Protein AF-A0A6I2WTF9-F1 (afdb_monomer_lite)

Structure (mmCIF, N/CA/C/O backbone):
data_AF-A0A6I2WTF9-F1
#
_entry.id   AF-A0A6I2WTF9-F1
#
loop_
_atom_site.group_PDB
_atom_site.id
_atom_site.type_symbol
_atom_site.label_atom_id
_atom_site.label_alt_id
_atom_site.label_comp_id
_atom_site.label_asym_id
_atom_site.label_entity_id
_atom_site.label_seq_id
_atom_site.pdbx_PDB_ins_code
_atom_site.Cartn_x
_atom_site.Cartn_y
_atom_site.Cartn_z
_atom_site.occupancy
_atom_site.B_iso_or_equiv
_atom_site.auth_seq_id
_atom_site.auth_comp_id
_atom_site.auth_asym_id
_atom_site.auth_atom_id
_atom_site.pdbx_PDB_model_num
ATOM 1 N N . MET A 1 1 ? 6.447 20.222 -0.795 1.00 76.44 1 MET A N 1
ATOM 2 C CA . MET A 1 1 ? 5.058 19.833 -0.473 1.00 76.44 1 MET A CA 1
ATOM 3 C C . MET A 1 1 ? 5.151 18.701 0.534 1.00 76.44 1 MET A C 1
ATOM 5 O O . MET A 1 1 ? 5.994 17.838 0.330 1.00 76.44 1 MET A O 1
ATOM 9 N N . THR A 1 2 ? 4.402 18.736 1.631 1.00 92.00 2 THR A N 1
ATOM 10 C CA . THR A 1 2 ? 4.394 17.649 2.624 1.00 92.00 2 THR A CA 1
ATOM 11 C C . THR A 1 2 ? 3.246 16.704 2.312 1.00 92.00 2 THR A C 1
ATOM 13 O O . THR A 1 2 ? 2.119 17.165 2.133 1.00 92.00 2 THR A O 1
ATOM 16 N N . ILE A 1 3 ? 3.529 15.407 2.235 1.00 90.88 3 ILE A N 1
ATOM 17 C CA . ILE A 1 3 ? 2.500 14.378 2.084 1.00 90.88 3 ILE A CA 1
ATOM 18 C C . ILE A 1 3 ? 2.038 14.002 3.498 1.00 90.88 3 ILE A C 1
ATOM 20 O O . ILE A 1 3 ? 2.889 13.659 4.316 1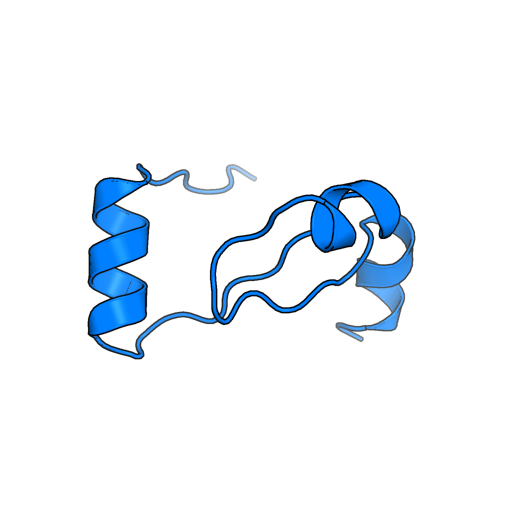.00 90.88 3 ILE A O 1
ATOM 24 N N . PRO A 1 4 ? 0.740 14.121 3.830 1.00 94.69 4 PRO A N 1
ATOM 25 C CA . PRO A 1 4 ? 0.235 13.705 5.133 1.00 94.69 4 PRO A CA 1
ATOM 26 C C . PRO A 1 4 ? 0.421 12.200 5.337 1.00 94.69 4 PRO A C 1
ATOM 28 O O . PRO A 1 4 ? 0.059 11.408 4.468 1.00 94.69 4 PRO A O 1
ATOM 31 N N . GLU A 1 5 ? 0.941 11.814 6.497 1.00 96.19 5 GLU A N 1
ATOM 32 C CA . GLU A 1 5 ? 1.076 10.417 6.909 1.00 96.19 5 GLU A CA 1
ATOM 33 C C . GLU A 1 5 ? -0.080 10.012 7.834 1.00 96.19 5 GLU A C 1
ATOM 35 O O . GLU A 1 5 ? -0.677 10.848 8.519 1.00 96.19 5 GLU A O 1
ATOM 40 N N . ILE A 1 6 ? -0.395 8.718 7.864 1.00 96.38 6 ILE A N 1
ATOM 41 C CA . ILE A 1 6 ? -1.404 8.127 8.751 1.00 96.38 6 ILE A CA 1
ATOM 42 C C . ILE A 1 6 ? -0.832 6.888 9.439 1.00 96.38 6 ILE A C 1
ATOM 44 O O . ILE A 1 6 ? 0.113 6.276 8.944 1.00 96.38 6 ILE A O 1
ATOM 48 N N . THR A 1 7 ? -1.427 6.491 10.564 1.00 97.88 7 THR A N 1
ATOM 49 C CA . THR A 1 7 ? -1.101 5.215 11.212 1.00 97.88 7 THR A CA 1
ATOM 50 C C . THR A 1 7 ? -1.821 4.045 10.533 1.00 97.88 7 THR A C 1
ATOM 52 O O . THR A 1 7 ? -2.782 4.231 9.777 1.00 97.88 7 THR A O 1
ATOM 55 N N . VAL A 1 8 ? -1.387 2.818 10.833 1.00 96.31 8 VAL A N 1
ATOM 56 C CA . VAL A 1 8 ? -2.002 1.593 10.297 1.00 96.31 8 VAL A CA 1
ATOM 57 C C . VAL A 1 8 ? -3.415 1.359 10.839 1.00 96.31 8 VAL A C 1
ATOM 59 O O . VAL A 1 8 ? -4.274 0.855 10.119 1.00 96.31 8 VAL A O 1
ATOM 62 N N . GLU A 1 9 ? -3.701 1.789 12.069 1.00 97.75 9 GLU A N 1
ATOM 63 C CA . GLU A 1 9 ? -5.042 1.722 12.661 1.00 97.75 9 GLU A CA 1
ATOM 64 C C . GLU A 1 9 ? -6.003 2.628 11.892 1.00 97.75 9 GLU A C 1
ATOM 66 O O . GLU A 1 9 ? -7.103 2.212 11.523 1.00 97.75 9 GLU A O 1
ATOM 71 N N . 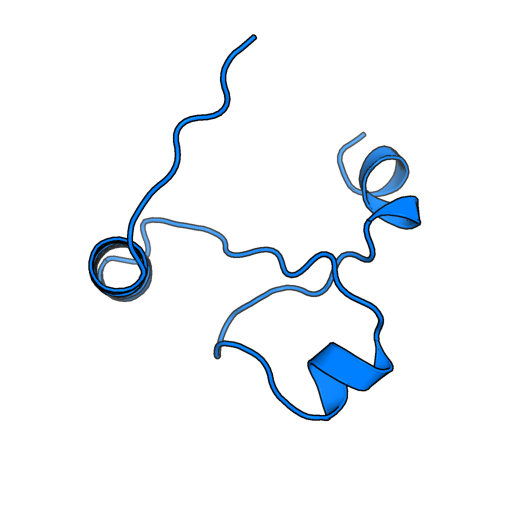ARG A 1 10 ? -5.559 3.850 11.564 1.00 96.81 10 ARG A N 1
ATOM 72 C CA . ARG A 1 10 ? -6.369 4.781 10.780 1.00 96.81 10 ARG A CA 1
ATOM 73 C C . ARG A 1 10 ? -6.605 4.275 9.357 1.00 96.81 10 ARG A C 1
ATOM 75 O O . ARG A 1 10 ? -7.697 4.459 8.821 1.00 96.81 10 ARG A O 1
ATOM 82 N N . LEU A 1 11 ? -5.611 3.622 8.752 1.00 96.06 11 LEU A N 1
ATOM 83 C CA . LEU A 1 11 ? -5.784 2.946 7.466 1.00 96.06 11 LEU A CA 1
ATOM 84 C C . LEU A 1 11 ? -6.881 1.872 7.549 1.00 96.06 11 LEU A C 1
ATOM 86 O O . LEU A 1 11 ? -7.769 1.852 6.699 1.00 96.06 11 LEU A O 1
ATOM 90 N N . ALA A 1 12 ? -6.865 1.023 8.581 1.00 95.31 12 ALA A N 1
ATOM 91 C CA . ALA A 1 12 ? -7.865 -0.030 8.757 1.00 95.31 12 ALA A CA 1
ATOM 92 C C . ALA A 1 12 ? -9.297 0.530 8.868 1.00 95.31 12 ALA A C 1
ATOM 94 O O . ALA A 1 12 ? -10.210 0.008 8.228 1.00 95.31 12 ALA A O 1
ATOM 95 N N . GLU A 1 13 ? -9.494 1.626 9.610 1.00 96.38 13 GLU A N 1
ATOM 96 C CA . GLU A 1 13 ? -10.789 2.320 9.696 1.00 96.38 13 GLU A CA 1
ATOM 97 C C . GLU A 1 13 ? -11.273 2.836 8.332 1.00 96.38 13 GLU A C 1
ATOM 99 O O . GLU A 1 13 ? -12.448 2.694 7.988 1.00 96.38 13 GLU A O 1
ATOM 104 N N . LEU A 1 14 ? -10.374 3.433 7.544 1.00 95.62 14 LEU A N 1
ATOM 105 C CA . LEU A 1 14 ? -10.694 3.979 6.223 1.00 95.62 14 LEU A CA 1
ATOM 106 C C . LEU A 1 14 ? -11.080 2.882 5.225 1.00 95.62 14 LEU A C 1
ATOM 108 O O . LEU A 1 14 ? -12.040 3.053 4.469 1.00 95.62 14 LEU A O 1
ATOM 112 N N . LEU A 1 15 ? -10.361 1.757 5.248 1.00 94.88 15 LEU A N 1
ATOM 113 C CA . LEU A 1 15 ? -10.665 0.592 4.418 1.00 94.88 15 LEU A CA 1
ATOM 114 C C . LEU A 1 15 ? -12.003 -0.039 4.812 1.00 94.88 15 LEU A C 1
ATOM 116 O O . LEU A 1 15 ? -12.821 -0.324 3.941 1.00 94.88 15 LEU A O 1
ATOM 120 N N . ALA A 1 16 ? -12.268 -0.192 6.114 1.00 94.44 16 ALA A N 1
ATOM 121 C CA . ALA A 1 16 ? -13.535 -0.727 6.611 1.00 94.44 16 ALA A CA 1
ATOM 122 C C . ALA A 1 16 ? -14.738 0.153 6.228 1.00 94.44 16 ALA A C 1
ATOM 124 O O . ALA A 1 16 ? -15.823 -0.360 5.960 1.00 94.44 16 ALA A O 1
ATOM 125 N N . ALA A 1 17 ? -14.545 1.472 6.161 1.00 95.94 17 ALA A N 1
ATOM 126 C CA . ALA A 1 17 ? -15.564 2.416 5.711 1.00 95.94 17 ALA A CA 1
ATOM 127 C C . ALA A 1 17 ? -15.750 2.451 4.178 1.00 95.94 17 ALA A C 1
ATOM 129 O O . ALA A 1 17 ? -16.636 3.158 3.699 1.00 95.94 17 ALA A O 1
ATOM 130 N N . GLY A 1 18 ? -14.916 1.745 3.400 1.00 91.44 18 GLY A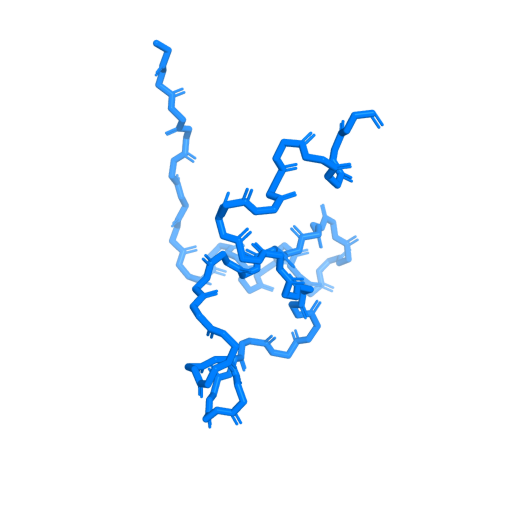 N 1
ATOM 131 C CA . GLY A 1 18 ? -14.905 1.819 1.933 1.00 91.44 18 GLY A CA 1
ATOM 132 C C . GLY A 1 18 ? -14.469 3.186 1.39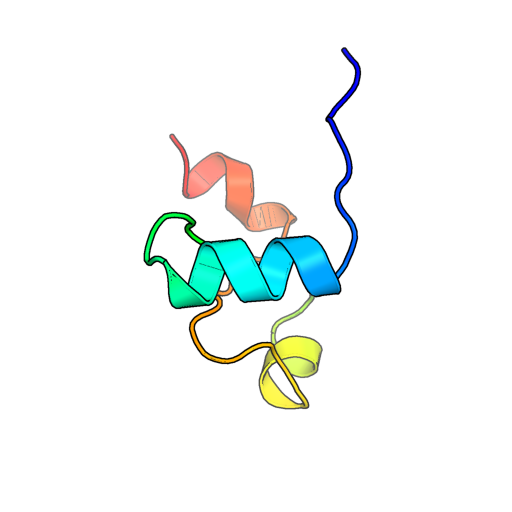0 1.00 91.44 18 GLY A C 1
ATOM 133 O O . GLY A 1 18 ? -14.757 3.520 0.243 1.00 91.44 18 GLY A O 1
ATOM 134 N N . GLY A 1 19 ? -13.813 4.001 2.222 1.00 86.94 19 GLY A N 1
ATOM 135 C CA . GLY A 1 19 ? -13.503 5.401 1.930 1.00 86.94 19 GLY A CA 1
ATOM 136 C C . GLY A 1 19 ? -12.121 5.638 1.323 1.00 86.94 19 GLY A C 1
ATOM 137 O O . GLY A 1 19 ? -11.756 6.792 1.109 1.00 86.94 19 GLY A O 1
ATOM 138 N N . ALA A 1 20 ? -11.335 4.585 1.083 1.00 91.94 20 ALA A N 1
ATOM 139 C CA . ALA A 1 20 ? -9.969 4.710 0.589 1.00 91.94 20 ALA A CA 1
ATOM 140 C C . ALA A 1 20 ? -9.615 3.625 -0.433 1.00 91.94 20 ALA A C 1
ATOM 142 O O . ALA A 1 20 ? -9.929 2.450 -0.246 1.00 91.94 20 ALA A O 1
ATOM 143 N N . ALA A 1 21 ? -8.899 4.034 -1.481 1.00 93.31 21 ALA A N 1
ATOM 144 C CA . ALA A 1 21 ? -8.113 3.131 -2.310 1.00 93.31 21 ALA A CA 1
ATOM 145 C C . ALA A 1 21 ? -6.722 2.969 -1.683 1.00 93.31 21 ALA A C 1
ATOM 147 O O . ALA A 1 21 ? -6.125 3.951 -1.239 1.00 93.31 21 ALA A O 1
ATOM 148 N N . LEU A 1 22 ? -6.211 1.739 -1.655 1.00 95.88 22 LEU A N 1
ATOM 149 C CA . LEU A 1 22 ? -4.875 1.428 -1.159 1.00 95.88 22 LEU A CA 1
ATOM 150 C C . LEU A 1 22 ? -3.998 0.956 -2.313 1.00 95.88 22 LEU A C 1
ATOM 152 O O . L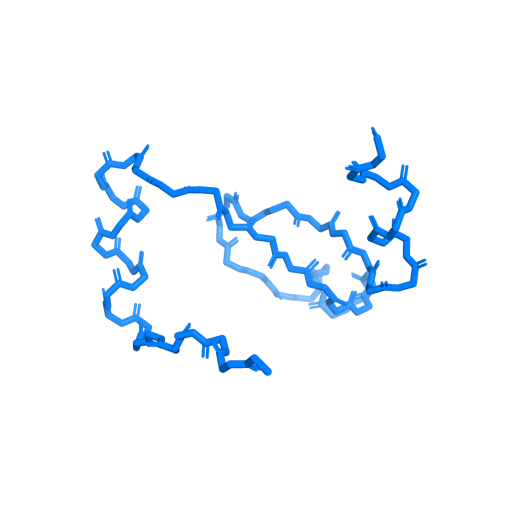EU A 1 22 ? -4.335 -0.011 -2.995 1.00 95.88 22 LEU A O 1
ATOM 156 N N . PHE A 1 23 ? -2.866 1.627 -2.500 1.00 95.94 23 PHE A N 1
ATOM 157 C CA . PHE A 1 23 ? -1.877 1.280 -3.512 1.00 95.94 23 PHE A CA 1
ATOM 158 C C . PHE A 1 23 ? -0.598 0.795 -2.845 1.00 95.94 23 PHE A C 1
ATOM 160 O O . PHE A 1 23 ? -0.069 1.461 -1.955 1.00 95.94 23 PHE A O 1
ATOM 167 N N . ASP A 1 24 ? -0.108 -0.357 -3.287 1.00 97.31 24 ASP A N 1
ATOM 168 C CA . ASP A 1 24 ? 1.191 -0.886 -2.888 1.00 97.31 24 ASP A CA 1
ATOM 169 C C . ASP A 1 24 ? 2.197 -0.601 -4.005 1.00 97.31 24 ASP A C 1
ATOM 171 O O . ASP A 1 24 ? 1.972 -0.987 -5.152 1.00 97.31 24 ASP A O 1
ATOM 175 N N . VAL A 1 25 ? 3.278 0.109 -3.677 1.00 97.38 25 VAL A N 1
ATOM 176 C CA . VAL A 1 25 ? 4.292 0.561 -4.646 1.00 97.38 25 VAL A CA 1
ATOM 177 C C . VAL A 1 25 ? 5.594 -0.236 -4.597 1.00 97.38 25 VAL A C 1
ATOM 179 O O . VAL A 1 25 ? 6.584 0.148 -5.228 1.00 97.38 25 VAL A O 1
ATOM 182 N N . ARG A 1 26 ? 5.601 -1.334 -3.838 1.00 97.94 26 ARG A N 1
ATOM 183 C CA . ARG A 1 26 ? 6.734 -2.256 -3.706 1.00 97.94 26 ARG A CA 1
ATOM 184 C C . ARG A 1 26 ? 6.947 -3.096 -4.968 1.00 97.94 26 ARG A C 1
ATOM 186 O O . ARG A 1 26 ? 6.238 -2.955 -5.968 1.00 97.94 26 ARG A O 1
ATOM 193 N N . GLN A 1 27 ? 7.960 -3.961 -4.939 1.00 98.06 27 GLN A N 1
ATOM 194 C CA . GLN A 1 27 ? 8.208 -4.905 -6.023 1.00 98.06 27 GLN A CA 1
ATOM 195 C C . GLN A 1 27 ? 7.144 -6.019 -6.048 1.00 98.06 27 GLN A C 1
ATOM 197 O O . GLN A 1 27 ? 6.655 -6.417 -4.989 1.00 98.06 27 GLN A O 1
ATOM 202 N N . PRO A 1 28 ? 6.823 -6.589 -7.228 1.00 98.00 28 PRO A N 1
ATOM 203 C CA . PRO A 1 28 ? 5.811 -7.640 -7.345 1.00 98.00 28 PRO A CA 1
ATOM 204 C C . PRO A 1 28 ? 6.043 -8.846 -6.431 1.00 98.00 28 PRO A C 1
ATOM 206 O O . PRO A 1 28 ? 5.105 -9.313 -5.798 1.00 98.00 28 PRO A O 1
ATOM 209 N N . TYR A 1 29 ? 7.292 -9.297 -6.277 1.00 98.31 29 TYR A N 1
ATOM 210 C CA . TYR A 1 29 ? 7.590 -10.450 -5.422 1.00 98.31 29 TYR A CA 1
ATOM 211 C C . TYR A 1 29 ? 7.298 -10.182 -3.933 1.00 98.31 29 TYR A C 1
ATOM 213 O O . TYR A 1 29 ? 6.919 -11.103 -3.218 1.00 98.31 29 TYR A O 1
ATOM 221 N N . GLU A 1 30 ? 7.442 -8.936 -3.462 1.00 98.50 30 GLU A N 1
ATOM 222 C CA . GLU A 1 30 ? 7.122 -8.557 -2.078 1.00 98.50 30 GLU A CA 1
ATOM 223 C C . GLU A 1 30 ? 5.610 -8.543 -1.845 1.00 98.50 30 GLU A C 1
ATOM 225 O O . GLU A 1 30 ? 5.144 -8.904 -0.765 1.00 98.50 30 GLU A O 1
ATOM 230 N N . PHE A 1 31 ? 4.851 -8.107 -2.855 1.00 98.31 31 PHE A N 1
ATOM 231 C CA . PHE A 1 31 ? 3.392 -8.129 -2.836 1.00 98.31 31 PHE A CA 1
ATOM 232 C C . PHE A 1 31 ? 2.869 -9.569 -2.856 1.00 98.31 31 PHE A C 1
ATOM 234 O O . PHE A 1 31 ? 1.991 -9.910 -2.065 1.00 98.31 31 PHE A O 1
ATOM 241 N N . ASP A 1 32 ? 3.437 -10.419 -3.714 1.00 98.12 32 ASP A N 1
ATOM 242 C CA . ASP A 1 32 ? 3.079 -11.835 -3.821 1.00 98.12 32 ASP A CA 1
ATOM 243 C C . ASP A 1 32 ? 3.380 -12.610 -2.529 1.00 98.12 32 ASP A C 1
ATOM 245 O O . ASP A 1 32 ? 2.611 -13.495 -2.153 1.00 98.12 32 ASP A O 1
ATOM 249 N N . GLU A 1 33 ? 4.467 -12.268 -1.826 1.00 98.56 33 GLU A N 1
ATOM 250 C CA . GLU A 1 33 ? 4.795 -12.845 -0.517 1.00 98.56 33 GLU A CA 1
ATOM 251 C C . GLU A 1 33 ? 3.770 -12.439 0.551 1.00 98.56 33 GLU A C 1
ATOM 253 O O . GLU A 1 33 ? 3.246 -13.297 1.267 1.00 98.56 33 GLU A O 1
ATOM 258 N N . ALA A 1 34 ? 3.466 -11.140 0.658 1.00 98.31 34 ALA A N 1
ATOM 259 C CA . ALA A 1 34 ? 2.418 -10.627 1.534 1.00 98.31 34 ALA A CA 1
ATOM 260 C C . ALA A 1 34 ? 2.004 -9.194 1.175 1.00 98.31 34 ALA A C 1
ATOM 262 O O . ALA A 1 34 ? 2.831 -8.304 0.957 1.00 98.31 34 ALA A O 1
ATOM 263 N N . HIS A 1 35 ? 0.703 -8.926 1.245 1.00 97.81 35 HIS A N 1
ATOM 264 C CA . HIS A 1 35 ? 0.144 -7.590 1.064 1.00 97.81 35 HIS A CA 1
ATOM 265 C C . HIS A 1 35 ? -1.137 -7.397 1.878 1.00 97.81 35 HIS A C 1
ATOM 267 O O . HIS A 1 35 ? -1.759 -8.350 2.355 1.00 97.81 35 HIS A O 1
ATOM 273 N N . VAL A 1 36 ? -1.542 -6.137 2.040 1.00 96.94 36 VAL A N 1
ATOM 274 C CA . VAL A 1 36 ? -2.822 -5.791 2.668 1.00 96.94 36 VAL A CA 1
ATOM 275 C C . VAL A 1 36 ? -3.957 -6.181 1.722 1.00 96.94 36 VAL A C 1
ATOM 277 O O . VAL A 1 36 ? -3.967 -5.778 0.561 1.00 96.94 36 VAL A O 1
ATOM 280 N N . ALA A 1 37 ? -4.933 -6.944 2.215 1.00 93.88 37 ALA A N 1
ATOM 281 C CA . ALA A 1 37 ? -6.083 -7.355 1.416 1.00 93.88 37 ALA A CA 1
ATOM 282 C C . ALA A 1 37 ? -6.816 -6.138 0.818 1.00 93.88 37 ALA A C 1
ATOM 284 O O . ALA A 1 37 ? -7.118 -5.174 1.521 1.00 93.88 37 ALA A O 1
ATOM 285 N N . GLY A 1 38 ? -7.104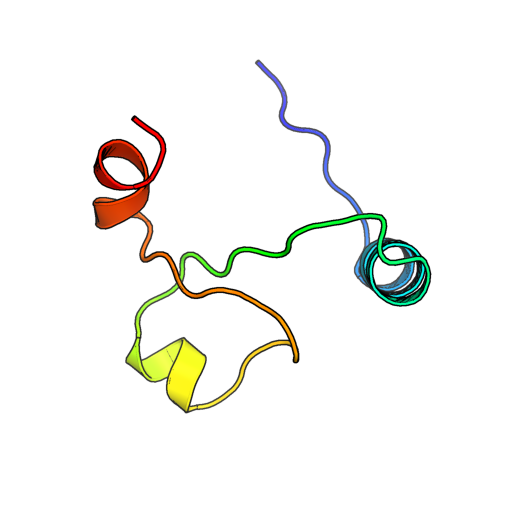 -6.193 -0.484 1.00 92.94 38 GLY A N 1
ATOM 286 C CA . GLY A 1 38 ? -7.730 -5.090 -1.222 1.00 92.94 38 GLY A CA 1
ATOM 287 C C . GLY A 1 38 ? -6.758 -4.018 -1.729 1.00 92.94 38 GLY A C 1
ATOM 288 O O . GLY A 1 38 ? -7.194 -3.103 -2.426 1.00 92.94 38 GLY A O 1
ATOM 289 N N . ALA A 1 39 ? -5.457 -4.124 -1.433 1.00 96.88 39 ALA A N 1
ATOM 290 C CA . ALA A 1 39 ? -4.451 -3.272 -2.055 1.00 96.88 39 ALA A CA 1
ATOM 291 C C . ALA A 1 39 ? -4.328 -3.560 -3.559 1.00 96.88 39 ALA A C 1
ATOM 293 O O . ALA A 1 39 ? -4.394 -4.707 -4.002 1.00 96.88 39 ALA A O 1
ATOM 294 N N . THR A 1 40 ? -4.105 -2.507 -4.341 1.00 96.19 40 THR A N 1
ATOM 295 C CA . THR A 1 40 ? -3.762 -2.599 -5.763 1.00 96.19 40 THR A CA 1
ATOM 296 C C . THR A 1 40 ? -2.261 -2.399 -5.931 1.00 96.19 40 THR A C 1
ATOM 298 O O . THR A 1 40 ? -1.732 -1.354 -5.554 1.00 96.19 40 THR A O 1
ATOM 301 N N . LEU A 1 41 ? -1.572 -3.380 -6.514 1.00 97.69 41 LEU A N 1
ATOM 302 C CA . LEU A 1 41 ? -0.151 -3.265 -6.833 1.00 97.69 41 LEU A CA 1
ATOM 303 C C . LEU A 1 41 ? 0.070 -2.299 -8.009 1.00 97.69 41 LEU A C 1
ATOM 305 O O . LEU A 1 41 ? -0.429 -2.524 -9.117 1.00 97.69 41 LEU A O 1
ATOM 309 N N . ILE A 1 42 ? 0.853 -1.247 -7.769 1.00 96.94 42 ILE A N 1
ATOM 310 C CA . ILE A 1 42 ? 1.383 -0.332 -8.785 1.00 96.94 42 ILE A CA 1
ATOM 311 C C . ILE A 1 42 ? 2.857 -0.077 -8.453 1.00 96.94 42 ILE A C 1
ATOM 313 O O . ILE A 1 42 ? 3.137 0.838 -7.679 1.00 96.94 42 ILE A O 1
ATOM 317 N N . PRO A 1 43 ? 3.808 -0.847 -9.016 1.00 97.06 43 PRO A N 1
ATOM 318 C CA . PRO A 1 43 ? 5.227 -0.653 -8.737 1.00 97.06 43 PRO A CA 1
ATOM 319 C C . PRO A 1 43 ? 5.629 0.807 -8.952 1.00 97.06 43 PRO A C 1
ATOM 321 O O . PRO A 1 43 ? 5.200 1.424 -9.926 1.00 97.06 43 PRO A O 1
ATOM 324 N N . LEU A 1 44 ? 6.454 1.368 -8.062 1.00 96.06 44 LEU A N 1
ATOM 325 C CA . LEU A 1 44 ? 6.732 2.812 -8.035 1.00 96.06 44 LEU A CA 1
ATOM 326 C C . LEU A 1 44 ? 7.148 3.395 -9.401 1.00 96.06 44 LEU A C 1
ATOM 328 O O . LEU A 1 44 ? 6.748 4.505 -9.744 1.00 96.06 44 LEU A O 1
ATOM 332 N N . GLY A 1 45 ? 7.923 2.640 -10.187 1.00 95.38 45 GLY A N 1
ATOM 333 C CA . GLY A 1 45 ? 8.360 3.050 -11.526 1.00 95.38 45 GLY A CA 1
ATOM 334 C C . GLY A 1 45 ? 7.241 3.130 -12.570 1.00 95.38 45 GLY A C 1
ATOM 335 O O . GLY A 1 45 ? 7.390 3.853 -13.546 1.00 95.38 45 GLY A O 1
ATOM 336 N N . GLU A 1 46 ? 6.123 2.436 -12.355 1.00 95.25 46 GLU A N 1
ATOM 337 C CA . GLU A 1 46 ? 4.945 2.429 -13.233 1.00 95.25 46 GLU A CA 1
ATOM 338 C C . GLU A 1 46 ? 3.889 3.463 -12.820 1.00 95.25 46 GLU A C 1
ATOM 340 O O . GLU A 1 46 ? 2.956 3.722 -13.578 1.00 95.25 46 GLU A O 1
ATOM 345 N N . VAL A 1 47 ? 4.005 4.057 -11.623 1.00 92.81 47 VAL A N 1
ATOM 346 C CA . VAL A 1 47 ? 3.022 5.026 -11.108 1.00 92.81 47 VAL A CA 1
ATOM 347 C C . VAL A 1 47 ? 2.757 6.161 -12.103 1.00 92.81 47 VAL A C 1
ATOM 349 O O . VAL A 1 47 ? 1.580 6.390 -12.376 1.00 92.81 47 VAL A O 1
ATOM 352 N N . PRO A 1 48 ? 3.770 6.840 -12.688 1.00 92.12 48 PRO A N 1
ATOM 353 C CA . PRO A 1 48 ? 3.523 7.938 -13.624 1.00 92.12 48 PRO A CA 1
ATOM 354 C C . PRO A 1 48 ? 2.661 7.539 -14.828 1.00 92.12 48 PRO A C 1
ATOM 356 O O . PRO A 1 48 ? 1.810 8.318 -15.241 1.00 92.12 48 PRO A O 1
ATOM 359 N N . ASP A 1 49 ? 2.837 6.320 -15.343 1.00 93.62 49 ASP A N 1
ATOM 360 C CA . ASP A 1 49 ? 2.112 5.822 -16.517 1.00 93.62 49 ASP A CA 1
ATOM 361 C C . ASP A 1 49 ? 0.680 5.377 -16.176 1.00 93.62 49 ASP A C 1
ATOM 363 O O . ASP A 1 49 ? -0.202 5.378 -17.032 1.00 93.62 49 ASP A O 1
ATOM 367 N N . ARG A 1 50 ? 0.435 4.985 -14.920 1.00 86.38 50 ARG A N 1
ATOM 368 C CA . ARG A 1 50 ? -0.849 4.440 -14.440 1.00 86.38 50 ARG A CA 1
ATOM 369 C C . ARG A 1 50 ? -1.815 5.506 -13.917 1.00 86.38 50 ARG A C 1
ATOM 371 O O . ARG A 1 50 ? -2.992 5.200 -13.737 1.00 86.38 50 ARG A O 1
ATOM 378 N N . VAL A 1 51 ? -1.324 6.714 -13.636 1.00 79.50 51 VAL A N 1
ATOM 379 C CA . VAL A 1 51 ? -2.112 7.837 -13.085 1.00 79.50 51 VAL A CA 1
ATOM 380 C C . VAL A 1 51 ? -2.261 9.015 -14.056 1.00 79.50 51 VAL A C 1
ATOM 382 O O . VAL A 1 51 ? -2.781 10.058 -13.655 1.00 79.50 51 VAL A O 1
ATOM 385 N N . ALA A 1 52 ? -1.774 8.858 -15.291 1.00 65.25 52 ALA A N 1
ATOM 386 C CA . ALA A 1 52 ? -1.882 9.841 -16.368 1.00 65.25 52 ALA A CA 1
ATOM 387 C C . ALA A 1 52 ? -3.309 9.970 -16.926 1.00 65.25 52 ALA A C 1
ATOM 389 O O . ALA A 1 52 ? -4.052 8.961 -16.934 1.00 65.25 52 ALA A O 1
#

Sequence (52 aa):
MTIPEITVERLAELLAAGGAALFDVRQPYEFDEAHVAGATLIPLGEVPDRVA

pLDDT: mean 94.25, std 5.92, range [65.25, 98.56]

Radius of gyration: 12.26 Å; chains: 1; bounding box: 24×33×29 Å

Secondary structure (DSSP, 8-state):
-PPPP--HHHHHHHHHTT----EE-S-HHHHHH---TTPEE--GGGHHHH--

Foldseek 3Di:
DDDDDDDPVVVVVCVVVVNDAAEDQDDPVVVVVDDDPRYDYDHVVRVVVVVD